Protein AF-A0A2D0L4N4-F1 (afdb_monomer_lite)

Sequence (117 aa):
MSKLYIHTAPATFNVDCKKANTSVLDSIDGIYEMKVAFHNTVGINEKAQNALSRLHDAIDDVVFTQEWNPGNLLIFNNLRCVHGRGEVKGERWLQRCYGSSIIPAATVIELSKAIAY

pLDDT: mean 86.64, std 12.45, range [41.22, 97.94]

Secondary structure (DSSP, 8-state):
----EEEE--TT---S--EEEE-SEEEETTEEEE---TTTEEESSHHHHHHHHHHHHHHHTT-------TT------TTT---------S------------PPTT----TTS----

Radius of gyration: 17.27 Å; chains: 1; bounding box: 38×33×49 Å

InterPro domains:
  IPR003819 TauD/TfdA-like domain [PF02668] (38-98)
  IPR042098 Glutarate 2-hydroxylase superfamily [G3DSA:3.60.130.10] (1-106)

Foldseek 3Di:
DDQQKKFADDPPDPDPDRIDRHDQWDADPNDIFGDDDLVGMAGNDPVRRVVSVVVVVVCVVVDDDDDDDPPDDDDDDNRHDDDDDDDDDDDDDDDDDDDPDDDDPPDDDPPPDPPDD

Structure (mmCIF, N/CA/C/O backbone):
data_AF-A0A2D0L4N4-F1
#
_entry.id   AF-A0A2D0L4N4-F1
#
loop_
_atom_site.group_PDB
_atom_site.id
_atom_site.type_symbol
_atom_site.label_atom_id
_atom_site.label_alt_id
_atom_site.label_comp_id
_atom_site.label_asym_id
_atom_site.label_entity_id
_atom_site.label_seq_id
_atom_site.pdbx_PDB_ins_code
_atom_site.Cartn_x
_atom_site.Cartn_y
_atom_site.Cartn_z
_atom_site.occupancy
_atom_site.B_iso_or_equiv
_atom_site.auth_seq_id
_atom_site.auth_comp_id
_atom_site.auth_asym_id
_atom_site.auth_atom_id
_atom_site.pdbx_PDB_model_num
ATOM 1 N N . MET A 1 1 ? -15.508 -2.716 12.548 1.00 60.47 1 MET A N 1
ATOM 2 C CA . MET A 1 1 ? -14.091 -2.877 12.948 1.00 60.47 1 MET A CA 1
ATOM 3 C C . MET A 1 1 ? -13.618 -1.639 13.698 1.00 60.47 1 MET A C 1
ATOM 5 O O . MET A 1 1 ? -14.130 -0.557 13.433 1.00 60.47 1 MET A O 1
ATOM 9 N N . SER A 1 2 ? -12.699 -1.784 14.656 1.00 69.69 2 SER A N 1
ATOM 10 C CA . SER A 1 2 ? -12.193 -0.669 15.469 1.00 69.69 2 SER A CA 1
ATOM 11 C C . SER A 1 2 ? -11.226 0.212 14.673 1.00 69.69 2 SER A C 1
ATOM 13 O O . SER A 1 2 ? -10.231 -0.287 14.146 1.00 69.69 2 SER A O 1
ATOM 15 N N . LYS A 1 3 ? -11.483 1.523 14.622 1.00 85.44 3 LYS A N 1
ATOM 16 C CA . LYS A 1 3 ? -10.608 2.509 13.970 1.00 85.44 3 LYS A CA 1
ATOM 17 C C . LYS A 1 3 ? -9.425 2.864 14.882 1.00 85.44 3 LYS A C 1
ATOM 19 O O . LYS A 1 3 ? -9.447 3.887 15.557 1.00 85.44 3 LYS A O 1
ATOM 24 N N . LEU A 1 4 ? -8.441 1.967 14.958 1.00 94.56 4 LEU A N 1
ATOM 25 C CA . LEU A 1 4 ? -7.276 2.077 15.853 1.00 94.56 4 LEU A CA 1
ATOM 26 C C . LEU A 1 4 ? -6.079 2.808 15.230 1.00 94.56 4 LEU A C 1
ATOM 28 O O . LEU A 1 4 ? -4.995 2.821 15.813 1.00 94.56 4 LEU A O 1
ATOM 32 N N . TYR A 1 5 ? -6.260 3.404 14.054 1.00 96.69 5 TYR A N 1
ATOM 33 C CA . TYR A 1 5 ? -5.188 4.038 13.301 1.00 96.69 5 TYR A CA 1
ATOM 34 C C . TYR A 1 5 ? -5.609 5.421 12.827 1.00 96.69 5 TYR A C 1
ATOM 36 O O . TYR A 1 5 ? -6.783 5.656 12.543 1.00 96.69 5 TYR A O 1
ATOM 44 N N . ILE A 1 6 ? -4.639 6.320 12.706 1.00 96.12 6 ILE A N 1
ATOM 45 C CA . ILE A 1 6 ? -4.813 7.642 12.112 1.00 96.12 6 ILE A CA 1
ATOM 46 C C . ILE A 1 6 ? -3.991 7.680 10.833 1.00 96.12 6 ILE A C 1
ATOM 48 O O . ILE A 1 6 ? -2.770 7.541 10.878 1.00 96.12 6 ILE A O 1
ATOM 52 N N . HIS A 1 7 ? -4.659 7.894 9.704 1.00 94.69 7 HIS A N 1
ATOM 53 C CA . HIS A 1 7 ? -4.012 8.201 8.436 1.00 94.69 7 HIS A CA 1
ATOM 54 C C . HIS A 1 7 ? -3.925 9.716 8.257 1.00 94.69 7 HIS A C 1
ATOM 56 O O . HIS A 1 7 ? -4.91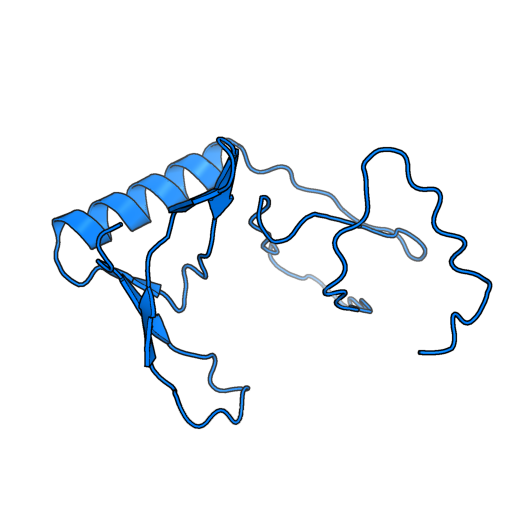1 10.422 8.467 1.00 94.69 7 HIS A O 1
ATOM 62 N N . THR A 1 8 ? -2.760 10.207 7.849 1.00 94.19 8 THR A N 1
ATOM 63 C CA . THR A 1 8 ? -2.514 11.613 7.530 1.00 94.19 8 THR A CA 1
ATOM 64 C C . THR A 1 8 ? -2.291 11.760 6.031 1.00 94.19 8 THR A C 1
ATOM 66 O O . THR A 1 8 ? -1.373 11.149 5.490 1.00 94.19 8 THR A O 1
ATOM 69 N N . ALA A 1 9 ? -3.092 12.585 5.359 1.00 90.81 9 ALA A N 1
ATOM 70 C CA . ALA A 1 9 ? -2.943 12.827 3.928 1.00 90.81 9 ALA A CA 1
ATOM 71 C C . ALA A 1 9 ? -1.527 13.355 3.602 1.00 90.81 9 ALA A C 1
ATOM 73 O O . ALA A 1 9 ? -0.982 14.151 4.377 1.00 90.81 9 ALA A O 1
ATOM 74 N N . PRO A 1 10 ? -0.905 12.937 2.483 1.00 87.69 10 PRO A N 1
ATOM 75 C CA . PRO A 1 10 ? 0.400 13.455 2.089 1.00 87.69 10 PRO A CA 1
ATOM 76 C C . PRO A 1 10 ? 0.366 14.973 1.878 1.00 87.69 10 PRO A C 1
ATOM 78 O O . PRO A 1 10 ? -0.618 15.513 1.383 1.00 87.69 10 PRO A O 1
ATOM 81 N N . ALA A 1 11 ? 1.468 15.662 2.187 1.00 84.19 11 ALA A N 1
ATOM 82 C CA . ALA A 1 11 ? 1.552 17.123 2.077 1.00 84.19 11 ALA A CA 1
ATOM 83 C C . ALA A 1 11 ? 1.334 17.655 0.647 1.00 84.19 11 ALA A C 1
ATOM 85 O O . ALA A 1 11 ? 0.971 18.812 0.465 1.00 84.19 11 ALA A O 1
ATOM 86 N N . THR A 1 12 ? 1.544 16.810 -0.363 1.00 86.19 12 THR A N 1
ATOM 87 C CA . THR A 1 12 ? 1.318 17.127 -1.778 1.00 86.19 12 THR A CA 1
ATOM 88 C C . THR A 1 12 ? -0.162 17.159 -2.168 1.00 86.19 12 THR A C 1
ATOM 90 O O . THR A 1 12 ? -0.483 17.590 -3.272 1.00 86.19 12 THR A O 1
ATOM 93 N N . PHE A 1 13 ? -1.065 16.708 -1.294 1.00 80.69 13 PHE A N 1
ATOM 94 C CA . PHE A 1 13 ? -2.501 16.683 -1.546 1.00 80.69 13 PHE A CA 1
ATOM 95 C C . PHE A 1 13 ? -3.158 17.909 -0.910 1.00 80.69 13 PHE A C 1
ATOM 97 O O . PHE A 1 13 ? -3.059 18.130 0.298 1.00 80.69 13 PHE A O 1
ATOM 104 N N . ASN A 1 14 ? -3.880 18.685 -1.719 1.00 84.75 14 ASN A N 1
ATOM 105 C CA . ASN A 1 14 ? -4.724 19.767 -1.224 1.00 84.75 14 ASN A CA 1
ATOM 106 C C . ASN A 1 14 ? -6.107 19.211 -0.853 1.00 84.75 14 ASN A C 1
ATOM 108 O O . ASN A 1 14 ? -7.029 19.246 -1.664 1.00 84.75 14 ASN A O 1
ATOM 112 N N . VAL A 1 15 ? -6.216 18.624 0.341 1.00 85.00 15 VAL A N 1
ATOM 113 C CA . VAL A 1 15 ? -7.462 18.042 0.867 1.00 85.00 15 VAL A CA 1
ATOM 114 C C . VAL A 1 15 ? -7.865 18.698 2.185 1.00 85.00 15 VAL A C 1
ATOM 116 O O . VAL A 1 15 ? -7.016 18.967 3.038 1.00 85.00 15 VAL A O 1
ATOM 119 N N . ASP A 1 16 ? -9.170 18.905 2.370 1.00 77.50 16 ASP A N 1
ATOM 120 C CA . ASP A 1 16 ? -9.730 19.564 3.560 1.00 77.50 16 ASP A CA 1
ATOM 121 C C . ASP A 1 16 ? -9.485 18.750 4.839 1.00 77.50 16 ASP A C 1
ATOM 123 O O . ASP A 1 16 ? -9.131 19.281 5.894 1.00 77.50 16 ASP A O 1
ATOM 127 N N . CYS A 1 17 ? -9.626 17.426 4.746 1.00 79.44 17 CYS A N 1
ATOM 128 C CA . CYS A 1 17 ? -9.424 16.516 5.864 1.00 79.44 17 CYS A CA 1
ATOM 129 C C . CYS A 1 17 ? -8.009 15.927 5.834 1.00 79.44 17 CYS A C 1
ATOM 131 O O . CYS A 1 17 ? -7.738 14.932 5.164 1.00 79.44 17 CYS A O 1
ATOM 133 N N . LYS A 1 18 ? -7.093 16.534 6.594 1.00 86.56 18 LYS A N 1
ATOM 134 C CA . LYS A 1 18 ? -5.694 16.079 6.651 1.00 86.56 18 LYS A CA 1
ATOM 135 C C . LYS A 1 18 ? -5.482 14.813 7.476 1.00 86.56 18 LYS A C 1
ATOM 137 O O . LYS A 1 18 ? -4.456 14.170 7.294 1.00 86.56 18 LYS A O 1
ATOM 142 N N . LYS A 1 19 ? -6.391 14.469 8.395 1.00 91.25 19 LYS A N 1
ATOM 143 C CA . LYS A 1 19 ? -6.274 13.300 9.281 1.00 91.25 19 LYS A CA 1
ATOM 144 C C . LYS A 1 19 ? -7.599 12.565 9.402 1.00 91.25 19 LYS A C 1
ATOM 146 O O . LYS A 1 19 ? -8.613 13.192 9.689 1.00 91.25 19 LYS A O 1
ATOM 151 N N . ALA A 1 20 ? -7.571 11.244 9.272 1.00 91.56 20 ALA A N 1
ATOM 152 C CA . ALA A 1 20 ? -8.753 10.401 9.383 1.00 91.56 20 ALA A CA 1
ATOM 153 C C . ALA A 1 20 ? -8.485 9.161 10.244 1.00 91.56 20 ALA A C 1
ATOM 155 O O . ALA A 1 20 ? -7.467 8.487 10.085 1.00 91.56 20 ALA A O 1
ATOM 156 N N . ASN A 1 21 ? -9.434 8.838 11.127 1.00 93.62 21 ASN A N 1
ATOM 157 C CA . ASN A 1 21 ? -9.445 7.567 11.847 1.00 93.62 21 ASN A CA 1
ATOM 158 C C . ASN A 1 21 ? -9.814 6.433 10.882 1.00 93.62 21 ASN A C 1
ATOM 160 O O . ASN A 1 21 ? -10.860 6.493 10.227 1.00 93.62 21 ASN A O 1
ATOM 164 N N . THR A 1 22 ? -8.996 5.386 10.840 1.00 92.44 22 THR A N 1
ATOM 165 C CA . THR A 1 22 ? -9.113 4.278 9.887 1.00 92.44 22 THR A CA 1
ATOM 166 C C . THR A 1 22 ? -8.866 2.914 10.536 1.00 92.44 22 THR A C 1
ATOM 168 O O . THR A 1 22 ? -8.304 2.802 11.630 1.00 92.44 22 THR A O 1
ATOM 171 N N . SER A 1 23 ? -9.321 1.868 9.854 1.00 93.00 23 SER A N 1
ATOM 172 C CA . SER A 1 23 ? -8.812 0.498 9.960 1.00 93.00 23 SER A CA 1
ATOM 173 C C . SER A 1 23 ? -7.660 0.302 8.964 1.00 93.00 23 SER A C 1
ATOM 175 O O . SER A 1 23 ? -7.547 1.042 7.988 1.00 93.00 23 SER A O 1
ATOM 177 N N . VAL A 1 24 ? -6.794 -0.677 9.233 1.00 94.06 24 VAL A N 1
ATOM 178 C CA . VAL A 1 24 ? -5.725 -1.107 8.308 1.00 94.06 24 VAL A CA 1
ATOM 179 C C . VAL A 1 24 ? -6.168 -2.300 7.465 1.00 94.06 24 VAL A C 1
ATOM 181 O O . VAL A 1 24 ? -5.825 -2.376 6.290 1.00 94.06 24 VAL A O 1
ATOM 184 N N . LEU A 1 25 ? -6.944 -3.209 8.056 1.00 93.12 25 LEU A N 1
ATOM 185 C CA . LEU A 1 25 ? -7.476 -4.400 7.409 1.00 93.12 25 LEU A CA 1
ATOM 186 C C . LEU A 1 25 ? -8.996 -4.382 7.551 1.00 93.12 25 LEU A C 1
ATOM 188 O O . LEU A 1 25 ? -9.489 -4.236 8.669 1.00 93.12 25 LEU A O 1
ATOM 192 N N . ASP A 1 26 ? -9.706 -4.539 6.440 1.00 90.69 26 ASP A N 1
ATOM 193 C CA . ASP A 1 26 ? -11.158 -4.695 6.382 1.00 90.69 26 ASP A CA 1
ATOM 194 C C . ASP A 1 26 ? -11.509 -6.069 5.802 1.00 90.69 26 ASP A C 1
ATOM 196 O O . ASP A 1 26 ? -10.714 -6.663 5.081 1.00 90.69 26 ASP A O 1
ATOM 200 N N . SER A 1 27 ? -12.698 -6.587 6.113 1.00 90.38 27 SER A N 1
ATOM 201 C CA . SER A 1 27 ? -13.242 -7.804 5.504 1.00 90.38 27 SER A CA 1
ATOM 202 C C . SER A 1 27 ? -14.538 -7.440 4.798 1.00 90.38 27 SER A C 1
ATOM 204 O O . SER A 1 27 ? -15.476 -6.970 5.445 1.00 90.38 27 SER A O 1
ATOM 206 N N . ILE A 1 28 ? -14.556 -7.613 3.481 1.00 86.12 28 ILE A N 1
ATOM 207 C CA . ILE A 1 28 ? -15.677 -7.291 2.601 1.00 86.12 28 ILE A CA 1
ATOM 208 C C . ILE A 1 28 ? -16.010 -8.560 1.823 1.00 86.12 28 ILE A C 1
ATOM 210 O O . ILE A 1 28 ? -15.138 -9.139 1.178 1.00 86.12 28 ILE A O 1
ATOM 214 N N . ASP A 1 29 ? -17.248 -9.036 1.956 1.00 87.19 29 ASP A N 1
ATOM 215 C CA . ASP A 1 29 ? -17.743 -10.262 1.312 1.00 87.19 29 ASP A CA 1
ATOM 216 C C . ASP A 1 29 ? -16.841 -11.493 1.535 1.00 87.19 29 ASP A C 1
ATOM 218 O O . ASP A 1 29 ? -16.614 -12.311 0.646 1.00 87.19 29 ASP A O 1
ATOM 222 N N . GLY A 1 30 ? -16.289 -11.614 2.747 1.00 88.31 30 GLY A N 1
ATOM 223 C CA . GLY A 1 30 ? -15.397 -12.713 3.132 1.00 88.31 30 GLY A CA 1
ATOM 224 C C . GLY A 1 30 ? -13.957 -12.576 2.632 1.00 88.31 30 GLY A C 1
ATOM 225 O O . GLY A 1 30 ? -13.141 -13.459 2.888 1.00 88.31 30 GLY A O 1
ATOM 226 N N . ILE A 1 31 ? -13.615 -11.471 1.964 1.00 87.44 31 ILE A N 1
ATOM 227 C CA . ILE 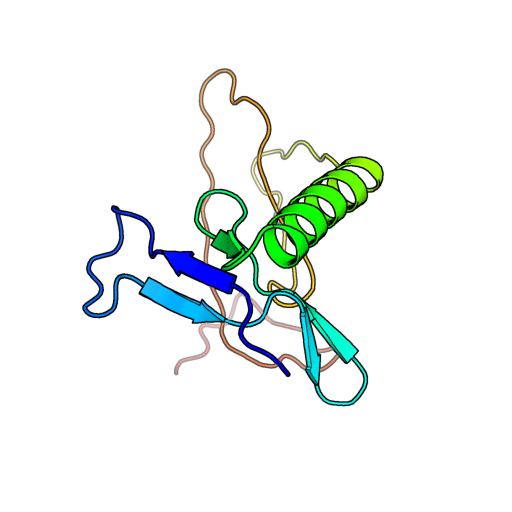A 1 31 ? -12.269 -11.200 1.460 1.00 87.44 31 ILE A CA 1
ATOM 228 C C . ILE A 1 31 ? -11.632 -10.065 2.254 1.00 87.44 31 ILE A C 1
ATOM 230 O O . ILE A 1 31 ? -12.271 -9.055 2.545 1.00 87.44 31 ILE A O 1
ATOM 234 N N . TYR A 1 32 ? -10.360 -10.230 2.615 1.00 90.81 32 TYR A N 1
ATOM 235 C CA . TYR A 1 32 ? -9.609 -9.185 3.297 1.00 90.81 32 TYR A CA 1
ATOM 236 C C . TYR A 1 32 ? -9.049 -8.152 2.318 1.00 90.81 32 TYR A C 1
ATOM 238 O O . TYR A 1 32 ? -8.452 -8.499 1.297 1.00 90.81 32 TYR A O 1
ATOM 246 N N . GLU A 1 33 ? -9.212 -6.883 2.675 1.00 92.25 33 GLU A N 1
ATOM 247 C CA . GLU A 1 33 ? -8.652 -5.729 1.981 1.00 92.25 33 GLU A CA 1
ATOM 248 C C . GLU A 1 33 ? -7.757 -4.928 2.919 1.00 92.25 33 GLU A C 1
ATOM 250 O O . GLU A 1 33 ? -8.041 -4.810 4.113 1.00 92.25 33 GLU A O 1
ATOM 255 N N . MET A 1 34 ? -6.692 -4.346 2.375 1.00 92.50 34 MET A N 1
ATOM 256 C CA . MET A 1 34 ? -5.719 -3.576 3.139 1.00 92.50 34 MET A CA 1
ATOM 257 C C . MET A 1 34 ? -5.702 -2.113 2.701 1.00 92.50 34 MET A C 1
ATOM 259 O O . MET A 1 34 ? -5.610 -1.797 1.516 1.00 92.50 34 MET A O 1
ATOM 263 N N .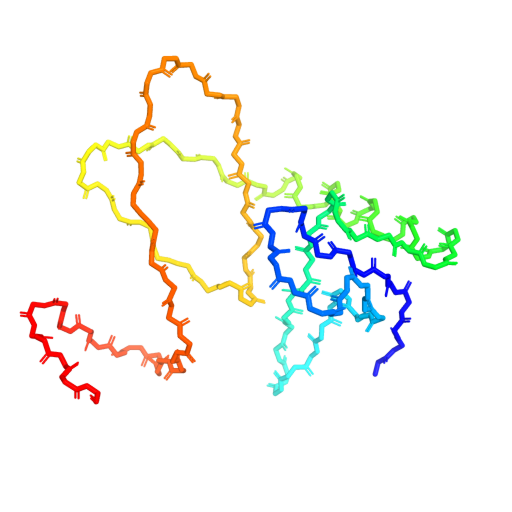 LYS A 1 35 ? -5.760 -1.209 3.681 1.00 91.62 35 LYS A N 1
ATOM 264 C CA . LYS A 1 35 ? -5.737 0.247 3.498 1.00 91.62 35 LYS A CA 1
ATOM 265 C C . LYS A 1 35 ? -4.669 0.833 4.407 1.00 91.62 35 LYS A C 1
ATOM 267 O O . LYS A 1 35 ? -4.935 1.212 5.545 1.00 91.62 35 LYS A O 1
ATOM 272 N N . VAL A 1 36 ? -3.437 0.882 3.912 1.00 93.81 36 VAL A N 1
ATOM 273 C CA . VAL A 1 36 ? -2.305 1.380 4.692 1.00 93.81 36 VAL A CA 1
ATOM 274 C C . VAL A 1 36 ? -1.317 2.136 3.820 1.00 93.81 36 VAL A C 1
ATOM 276 O O . VAL A 1 36 ? -0.999 1.735 2.705 1.00 93.81 36 VAL A O 1
ATOM 279 N N . ALA A 1 37 ? -0.814 3.238 4.365 1.00 93.88 37 ALA A N 1
ATOM 280 C CA . ALA A 1 37 ? 0.378 3.914 3.880 1.00 93.88 37 ALA A CA 1
ATOM 281 C C . ALA A 1 37 ? 1.306 4.082 5.083 1.00 93.88 37 ALA A C 1
ATOM 283 O O . ALA A 1 37 ? 1.043 4.936 5.932 1.00 93.88 37 ALA A O 1
ATOM 284 N N . PHE A 1 38 ? 2.335 3.241 5.195 1.00 93.31 38 PHE A N 1
ATOM 285 C CA . PHE A 1 38 ? 3.138 3.097 6.417 1.00 93.31 38 PHE A CA 1
ATOM 286 C C . PHE A 1 38 ? 3.786 4.404 6.894 1.00 93.31 38 PHE A C 1
ATOM 288 O O . PHE A 1 38 ? 3.810 4.668 8.089 1.00 93.31 38 PHE A O 1
ATOM 295 N N . HIS A 1 39 ? 4.208 5.282 5.980 1.00 92.12 39 HIS A N 1
ATOM 296 C CA . HIS A 1 39 ? 4.780 6.592 6.333 1.00 92.12 39 HIS A CA 1
ATOM 297 C C . HIS A 1 39 ? 3.754 7.622 6.827 1.00 92.12 39 HIS A C 1
ATOM 299 O O . HIS A 1 39 ? 4.112 8.638 7.416 1.00 92.12 39 HIS A O 1
ATOM 305 N N . ASN A 1 40 ? 2.473 7.373 6.571 1.00 94.06 40 ASN A N 1
ATOM 306 C CA . ASN A 1 40 ? 1.380 8.313 6.795 1.00 94.06 40 ASN A CA 1
ATOM 307 C C . ASN A 1 40 ? 0.350 7.779 7.794 1.00 94.06 40 ASN A C 1
ATOM 309 O O . ASN A 1 40 ? -0.634 8.459 8.074 1.00 94.06 40 ASN A O 1
ATOM 313 N N . THR A 1 41 ? 0.543 6.567 8.311 1.00 96.00 41 THR A N 1
ATOM 314 C CA . THR A 1 41 ? -0.410 5.878 9.180 1.00 96.00 41 THR A CA 1
ATOM 315 C C . THR A 1 41 ? 0.260 5.572 10.506 1.00 96.00 41 THR A C 1
ATOM 317 O O . THR A 1 41 ? 1.350 5.013 10.529 1.00 96.00 41 THR A O 1
ATOM 320 N N . VAL A 1 42 ? -0.394 5.922 11.609 1.00 97.06 42 VAL A N 1
ATOM 321 C CA . VAL A 1 42 ? 0.104 5.663 12.966 1.00 97.06 42 VAL A CA 1
ATOM 322 C C . VAL A 1 42 ? -0.969 4.978 13.802 1.00 97.06 42 VAL A C 1
ATOM 324 O O . VAL A 1 42 ? -2.161 5.242 13.629 1.00 97.06 42 VAL A O 1
ATOM 327 N N . GLY A 1 43 ? -0.563 4.086 14.703 1.00 97.00 43 GLY A N 1
ATOM 328 C CA . GLY A 1 43 ? -1.459 3.498 15.695 1.00 97.00 43 GLY A CA 1
ATOM 329 C C . GLY A 1 43 ? -1.825 4.516 16.774 1.00 97.00 43 GLY A C 1
ATOM 330 O O . GLY A 1 43 ? -0.980 5.288 17.217 1.00 97.00 43 GLY A O 1
ATOM 331 N N . ILE A 1 44 ? -3.078 4.513 17.235 1.00 97.19 44 ILE A N 1
ATOM 332 C CA . ILE A 1 44 ? -3.524 5.427 18.306 1.00 97.19 44 ILE A CA 1
ATOM 333 C C . ILE A 1 44 ? -2.978 5.053 19.693 1.00 97.19 44 ILE A C 1
ATOM 335 O O . ILE A 1 44 ? -3.105 5.823 20.639 1.00 97.19 44 ILE A O 1
ATOM 339 N N . ASN A 1 45 ? -2.430 3.845 19.833 1.00 96.19 45 ASN A N 1
ATOM 340 C CA . ASN A 1 45 ? -1.824 3.327 21.053 1.00 96.19 45 ASN A CA 1
ATOM 341 C C . ASN A 1 45 ? -0.678 2.361 20.718 1.00 96.19 45 ASN A C 1
ATOM 343 O O . ASN A 1 45 ? -0.517 1.944 19.569 1.00 96.19 45 ASN A O 1
ATOM 347 N N . GLU A 1 46 ? 0.091 1.979 21.737 1.00 97.38 46 GLU A N 1
ATOM 348 C CA . GLU A 1 46 ? 1.261 1.105 21.601 1.00 97.38 46 GLU A CA 1
ATOM 349 C C . GLU A 1 46 ? 0.924 -0.239 20.944 1.00 97.38 46 GLU A C 1
ATOM 351 O O . GLU A 1 46 ? 1.620 -0.675 20.030 1.00 97.38 46 GLU A O 1
ATOM 356 N N . LYS A 1 47 ? -0.192 -0.869 21.335 1.00 97.06 47 LYS A N 1
ATOM 357 C CA . LYS A 1 47 ? -0.636 -2.141 20.748 1.00 97.06 47 LYS A CA 1
ATOM 358 C C . LYS A 1 47 ? -0.902 -2.009 19.245 1.00 97.06 47 LYS A C 1
ATOM 360 O O . LYS A 1 47 ? -0.485 -2.869 18.473 1.00 97.06 47 LYS A O 1
ATOM 365 N N . ALA A 1 48 ? -1.591 -0.948 18.827 1.00 96.69 48 ALA A N 1
ATOM 366 C CA . ALA A 1 48 ? -1.882 -0.680 17.422 1.00 96.69 48 ALA A CA 1
ATOM 367 C C . ALA A 1 48 ? -0.603 -0.359 16.637 1.00 96.69 48 ALA A C 1
ATOM 369 O O . ALA A 1 48 ? -0.428 -0.867 15.531 1.00 96.69 48 ALA A O 1
ATOM 370 N N . GLN A 1 49 ? 0.310 0.423 17.218 1.00 97.62 49 GLN A N 1
ATOM 371 C CA . GLN A 1 49 ? 1.588 0.756 16.591 1.00 97.62 49 GLN A CA 1
ATOM 372 C C . GLN A 1 49 ? 2.485 -0.481 16.430 1.00 97.62 49 GLN A C 1
ATOM 374 O O . GLN A 1 49 ? 3.074 -0.675 15.370 1.00 97.62 49 GLN A O 1
ATOM 379 N N . ASN A 1 50 ? 2.534 -1.355 17.438 1.00 97.94 50 ASN A N 1
ATOM 380 C CA . ASN A 1 50 ? 3.254 -2.625 17.368 1.00 97.94 50 ASN A CA 1
ATOM 381 C C . ASN A 1 50 ? 2.659 -3.538 16.283 1.00 97.94 50 ASN A C 1
ATOM 383 O O . ASN A 1 50 ? 3.393 -4.071 15.457 1.00 97.94 50 ASN A O 1
ATOM 387 N N . ALA A 1 51 ? 1.327 -3.650 16.213 1.00 96.88 51 ALA A N 1
ATOM 388 C CA . ALA A 1 51 ? 0.665 -4.408 15.153 1.00 96.88 51 ALA A CA 1
ATOM 389 C C . ALA A 1 51 ? 0.979 -3.856 13.750 1.00 96.88 51 ALA A C 1
ATOM 391 O O . ALA A 1 51 ? 1.186 -4.637 12.827 1.00 96.88 51 ALA A O 1
ATOM 392 N N . LEU A 1 52 ? 1.051 -2.528 13.595 1.00 96.56 52 LEU A N 1
ATOM 393 C CA . LEU A 1 52 ? 1.433 -1.892 12.333 1.00 96.56 52 LEU A CA 1
ATOM 394 C C . LEU A 1 52 ? 2.887 -2.203 11.950 1.00 96.56 52 LEU A C 1
ATOM 396 O O . LEU A 1 52 ? 3.141 -2.529 10.797 1.00 96.56 52 LEU A O 1
ATOM 400 N N . SER A 1 53 ? 3.816 -2.152 12.910 1.00 97.25 53 SER A N 1
ATOM 401 C CA . SER A 1 53 ? 5.224 -2.517 12.690 1.00 97.25 53 SER A CA 1
ATOM 402 C C . SER A 1 53 ? 5.364 -3.979 12.277 1.00 97.25 53 SER A C 1
ATOM 404 O O . SER A 1 53 ? 5.965 -4.277 11.259 1.00 97.25 53 SER A O 1
ATOM 406 N N . ARG A 1 54 ? 4.720 -4.899 13.002 1.00 97.69 54 ARG A N 1
ATOM 407 C CA . ARG A 1 54 ? 4.772 -6.331 12.674 1.00 97.69 54 ARG A CA 1
ATOM 408 C C . ARG A 1 54 ? 4.151 -6.652 11.319 1.00 97.69 54 ARG A C 1
ATOM 410 O O . ARG A 1 54 ? 4.575 -7.597 10.666 1.00 97.69 54 ARG A O 1
ATOM 417 N N . LEU A 1 55 ? 3.126 -5.900 10.913 1.00 95.88 55 LEU A N 1
ATOM 418 C CA . LEU A 1 55 ? 2.553 -6.022 9.576 1.00 95.88 55 LEU A CA 1
ATOM 419 C C . LEU A 1 55 ? 3.544 -5.561 8.504 1.00 95.88 55 LEU A C 1
ATOM 421 O O . LEU A 1 55 ? 3.640 -6.216 7.475 1.00 95.88 55 LEU A O 1
ATOM 425 N N . HIS A 1 56 ? 4.252 -4.453 8.738 1.00 96.00 56 HIS A N 1
ATOM 426 C CA . HIS A 1 56 ? 5.309 -3.988 7.842 1.00 96.00 56 HIS A CA 1
ATOM 427 C C . HIS A 1 56 ? 6.379 -5.070 7.662 1.00 96.00 56 HIS A C 1
ATOM 429 O O . HIS A 1 56 ? 6.634 -5.481 6.536 1.00 96.00 56 HIS A O 1
ATOM 435 N N . ASP A 1 57 ? 6.905 -5.602 8.769 1.00 96.56 57 ASP A N 1
ATOM 436 C CA . ASP A 1 57 ? 7.931 -6.651 8.752 1.00 96.56 57 ASP A CA 1
ATOM 437 C C . ASP A 1 57 ? 7.447 -7.902 7.994 1.00 96.56 57 ASP A C 1
ATOM 439 O O . ASP A 1 57 ? 8.135 -8.419 7.121 1.00 96.56 57 ASP A O 1
ATOM 443 N N . ALA A 1 58 ? 6.209 -8.341 8.248 1.00 95.94 58 ALA A N 1
ATOM 444 C CA . ALA A 1 58 ? 5.628 -9.493 7.559 1.00 95.94 58 ALA A CA 1
ATOM 445 C C . ALA A 1 58 ? 5.404 -9.265 6.052 1.00 95.94 58 ALA A C 1
ATOM 447 O O . ALA A 1 58 ? 5.389 -10.229 5.289 1.00 95.94 58 ALA A O 1
ATOM 448 N N . ILE A 1 59 ? 5.181 -8.019 5.615 1.00 94.62 59 ILE A N 1
ATOM 449 C CA . ILE A 1 59 ? 5.077 -7.673 4.190 1.00 94.62 59 ILE A CA 1
ATOM 450 C C . ILE A 1 59 ? 6.460 -7.682 3.540 1.00 94.62 59 ILE A C 1
ATOM 452 O O . ILE A 1 59 ? 6.592 -8.197 2.430 1.00 94.62 59 ILE A O 1
ATOM 456 N N . ASP A 1 60 ? 7.474 -7.149 4.223 1.00 93.62 60 ASP A N 1
ATOM 457 C CA . ASP A 1 60 ? 8.854 -7.143 3.733 1.00 93.62 60 ASP A CA 1
ATOM 458 C C . ASP A 1 60 ? 9.391 -8.569 3.535 1.00 93.62 60 ASP A C 1
ATOM 460 O O . ASP A 1 60 ? 10.061 -8.833 2.538 1.00 93.62 60 ASP A O 1
ATOM 464 N N . ASP A 1 61 ? 9.011 -9.516 4.398 1.00 95.62 61 ASP A N 1
ATOM 465 C CA . ASP A 1 61 ? 9.396 -10.931 4.277 1.00 95.62 61 ASP A CA 1
ATOM 466 C C . ASP A 1 61 ? 8.851 -11.621 3.011 1.00 95.62 61 ASP A C 1
ATOM 468 O O . ASP A 1 61 ? 9.398 -12.631 2.560 1.00 95.62 61 ASP A O 1
ATOM 472 N N . VAL A 1 62 ? 7.763 -11.104 2.432 1.00 94.50 62 VAL A N 1
ATOM 473 C CA . VAL A 1 62 ? 7.085 -11.699 1.265 1.00 94.50 62 VAL A CA 1
ATOM 474 C C . VAL A 1 62 ? 7.132 -10.808 0.026 1.00 94.50 62 VAL A C 1
ATOM 476 O O . VAL A 1 62 ? 6.476 -11.102 -0.979 1.00 94.50 62 VAL A O 1
ATOM 479 N N . VAL A 1 63 ? 7.880 -9.704 0.080 1.00 93.81 63 VAL A N 1
ATOM 480 C CA . VAL A 1 63 ? 7.923 -8.727 -1.006 1.00 93.81 63 VAL A CA 1
ATOM 481 C C . VAL A 1 63 ? 8.557 -9.330 -2.259 1.00 93.81 63 VAL A C 1
ATOM 483 O O . VAL A 1 63 ? 9.621 -9.947 -2.231 1.00 93.81 63 VAL A O 1
ATOM 486 N N . PHE A 1 64 ? 7.916 -9.108 -3.402 1.00 92.19 64 PHE A N 1
ATOM 487 C CA . PHE A 1 64 ? 8.488 -9.417 -4.707 1.00 92.19 64 PHE A CA 1
ATOM 488 C C . PHE A 1 64 ? 9.000 -8.132 -5.363 1.00 92.19 64 PHE A C 1
ATOM 490 O O . PHE A 1 64 ? 8.267 -7.148 -5.478 1.00 92.19 64 PHE A O 1
ATOM 497 N N . THR A 1 65 ? 10.257 -8.144 -5.811 1.00 92.44 65 THR A N 1
ATOM 498 C CA . THR A 1 65 ? 10.894 -7.000 -6.477 1.00 92.44 65 THR A CA 1
ATOM 499 C C . THR A 1 65 ? 11.056 -7.282 -7.964 1.00 92.44 65 THR A C 1
ATOM 501 O O . THR A 1 65 ? 11.558 -8.334 -8.348 1.00 92.44 65 THR A O 1
ATOM 504 N N . GLN A 1 66 ? 10.661 -6.319 -8.798 1.00 89.81 66 GLN A N 1
ATOM 505 C CA . GLN A 1 66 ? 10.728 -6.425 -10.252 1.00 89.81 66 GLN A CA 1
ATOM 506 C C . GLN A 1 66 ? 11.331 -5.159 -10.863 1.00 89.81 66 GLN A C 1
ATOM 508 O O . GLN A 1 66 ? 10.902 -4.043 -10.562 1.00 89.81 66 GLN A O 1
ATOM 513 N N . GLU A 1 67 ? 12.277 -5.347 -11.781 1.00 90.31 67 GLU A N 1
ATOM 514 C CA . GLU A 1 67 ? 12.797 -4.291 -12.651 1.00 90.31 67 GLU A CA 1
ATOM 515 C C . GLU A 1 67 ? 11.984 -4.218 -13.945 1.00 90.31 67 GLU A C 1
ATOM 517 O O . GLU A 1 67 ? 11.551 -5.249 -14.472 1.00 90.31 67 GLU A O 1
ATOM 522 N N . TRP A 1 68 ? 11.746 -3.002 -14.443 1.00 90.38 68 TRP A N 1
ATOM 523 C CA . TRP A 1 68 ? 10.902 -2.759 -15.615 1.00 90.38 68 TRP A CA 1
ATOM 524 C C . TRP A 1 68 ? 11.690 -2.126 -16.745 1.00 90.38 68 TRP A C 1
ATOM 526 O O . TRP A 1 68 ? 12.421 -1.156 -16.544 1.00 90.38 68 TRP A O 1
ATOM 536 N N . ASN A 1 69 ? 11.433 -2.628 -17.945 1.00 92.19 69 ASN A N 1
ATOM 537 C CA . ASN A 1 69 ? 11.879 -2.029 -19.188 1.00 92.19 69 ASN A CA 1
ATOM 538 C C . ASN A 1 69 ? 10.798 -1.094 -19.753 1.00 92.19 69 ASN A C 1
ATOM 540 O O . ASN A 1 69 ? 9.607 -1.274 -19.460 1.00 92.19 69 ASN A O 1
ATOM 544 N N . PRO A 1 70 ? 11.174 -0.117 -20.598 1.00 94.25 70 PRO A N 1
ATOM 545 C CA . PRO A 1 70 ? 10.209 0.663 -21.362 1.00 94.25 70 PRO A CA 1
ATOM 546 C C . PRO A 1 70 ? 9.197 -0.243 -22.080 1.00 94.25 70 PRO A C 1
ATOM 548 O O . PRO A 1 70 ? 9.569 -1.234 -22.705 1.00 94.25 70 PRO A O 1
ATOM 551 N N . GLY A 1 71 ? 7.909 0.084 -21.958 1.00 92.31 71 GLY A N 1
ATOM 552 C CA . GLY A 1 71 ? 6.807 -0.717 -22.503 1.00 92.31 71 GLY A CA 1
ATOM 553 C C . GLY A 1 71 ? 6.250 -1.791 -21.561 1.00 92.31 71 GLY A C 1
ATOM 554 O O . GLY A 1 71 ? 5.215 -2.377 -21.868 1.00 92.31 71 GLY A O 1
ATOM 555 N N . ASN A 1 72 ? 6.867 -2.047 -20.402 1.00 92.94 72 ASN A N 1
ATOM 556 C CA . ASN A 1 72 ? 6.241 -2.879 -19.373 1.00 92.94 72 ASN A CA 1
ATOM 557 C C . ASN A 1 72 ? 5.060 -2.152 -18.715 1.00 92.94 72 ASN A C 1
ATOM 559 O O . ASN A 1 72 ? 5.124 -0.956 -18.432 1.00 92.94 72 ASN A O 1
ATOM 563 N N . LEU A 1 73 ? 3.999 -2.910 -18.434 1.00 91.19 73 LEU A N 1
ATOM 564 C CA . LEU A 1 73 ? 2.795 -2.437 -17.762 1.00 91.19 73 LEU A CA 1
ATOM 565 C C . LEU A 1 73 ? 2.516 -3.323 -16.547 1.00 91.19 73 LEU A C 1
ATOM 567 O O . LEU A 1 73 ? 2.337 -4.531 -16.690 1.00 91.19 73 LEU A O 1
ATOM 571 N N . LEU A 1 74 ? 2.446 -2.715 -15.362 1.00 90.56 74 LEU A N 1
ATOM 572 C CA . LEU A 1 74 ? 1.948 -3.374 -14.158 1.00 90.56 74 LEU A CA 1
ATOM 573 C C . LEU A 1 74 ? 0.512 -2.919 -13.887 1.00 90.56 74 LEU A C 1
ATOM 575 O O . LEU A 1 74 ? 0.252 -1.727 -13.731 1.00 90.56 74 LEU A O 1
ATOM 579 N N . ILE A 1 75 ? -0.389 -3.890 -13.755 1.00 89.00 75 ILE A N 1
ATOM 580 C CA . ILE A 1 75 ? -1.749 -3.697 -13.254 1.00 89.00 75 ILE A CA 1
ATOM 581 C C . ILE A 1 75 ? -1.876 -4.515 -11.973 1.00 89.00 75 ILE A C 1
ATOM 583 O O . ILE A 1 75 ? -1.560 -5.703 -11.960 1.00 89.00 75 ILE A O 1
ATOM 587 N N . PHE A 1 76 ? -2.337 -3.888 -10.895 1.00 88.88 76 PHE A N 1
ATOM 588 C CA . PHE A 1 76 ? -2.564 -4.559 -9.619 1.00 88.88 76 PHE A CA 1
ATOM 589 C C . PHE A 1 76 ? -3.833 -4.038 -8.949 1.00 88.88 76 PHE A C 1
ATOM 591 O O . PHE A 1 76 ? -4.291 -2.925 -9.212 1.00 88.88 76 PHE A O 1
ATOM 598 N N . ASN A 1 77 ? -4.396 -4.851 -8.056 1.00 88.12 77 ASN A N 1
ATOM 599 C CA . ASN A 1 77 ? -5.536 -4.453 -7.245 1.00 88.12 77 ASN A CA 1
ATOM 600 C C . ASN A 1 77 ? -5.048 -3.727 -5.982 1.00 88.12 77 ASN A C 1
ATOM 602 O O . ASN A 1 77 ? -4.515 -4.351 -5.064 1.00 88.12 77 ASN A O 1
ATOM 606 N N . ASN A 1 78 ? -5.267 -2.413 -5.915 1.00 90.56 78 ASN A N 1
ATOM 607 C CA . ASN A 1 78 ? -4.826 -1.573 -4.798 1.00 90.56 78 ASN A CA 1
ATOM 608 C C . ASN A 1 78 ? -5.483 -1.927 -3.448 1.00 90.56 78 ASN A C 1
ATOM 610 O O . ASN A 1 78 ? -4.970 -1.535 -2.409 1.00 90.56 78 ASN A O 1
ATOM 614 N N . LEU A 1 79 ? -6.593 -2.672 -3.443 1.00 89.44 79 LEU A N 1
ATOM 615 C CA . LEU A 1 79 ? -7.240 -3.138 -2.210 1.00 89.44 79 LEU A CA 1
ATOM 616 C C . LEU A 1 79 ? -6.550 -4.372 -1.614 1.00 89.44 79 LEU A C 1
ATOM 618 O O . LEU A 1 79 ? -6.818 -4.733 -0.472 1.00 89.44 79 LEU A O 1
ATOM 622 N N . ARG A 1 80 ? -5.674 -5.040 -2.378 1.00 89.06 80 ARG A N 1
ATOM 623 C CA . ARG A 1 80 ? -5.043 -6.313 -1.984 1.00 89.06 80 ARG A CA 1
ATOM 624 C C . ARG A 1 80 ? -3.523 -6.311 -2.064 1.00 89.06 80 ARG A C 1
ATOM 626 O O . ARG A 1 80 ? -2.896 -7.251 -1.591 1.00 89.06 80 ARG A O 1
ATOM 633 N N . CYS A 1 81 ? -2.934 -5.280 -2.657 1.00 90.75 81 CYS A N 1
ATOM 634 C CA . CYS A 1 81 ? -1.495 -5.180 -2.836 1.00 90.75 81 CYS A CA 1
ATOM 635 C C . CYS A 1 81 ? -0.980 -3.877 -2.228 1.00 90.75 81 CYS A C 1
ATOM 637 O O . CYS A 1 81 ? -1.383 -2.788 -2.640 1.00 90.75 81 CYS A O 1
ATOM 639 N N . VAL A 1 82 ? -0.029 -3.999 -1.304 1.00 93.62 82 VAL A N 1
ATOM 640 C CA . VAL A 1 82 ? 0.863 -2.895 -0.947 1.00 93.62 82 VAL A CA 1
ATOM 641 C C . VAL A 1 82 ? 1.984 -2.855 -1.978 1.00 93.62 82 VAL A C 1
ATOM 643 O O . VAL A 1 82 ? 2.433 -3.889 -2.467 1.00 93.62 82 VAL A O 1
ATOM 646 N N . HIS A 1 83 ? 2.415 -1.654 -2.339 1.00 94.19 83 HIS A N 1
ATOM 647 C CA . HIS A 1 83 ? 3.527 -1.460 -3.253 1.00 94.19 83 HIS A CA 1
ATOM 648 C C . HIS A 1 83 ? 4.445 -0.367 -2.723 1.00 94.19 83 HIS A C 1
ATOM 650 O O . HIS A 1 83 ? 4.010 0.596 -2.092 1.00 94.19 83 HIS A O 1
ATOM 656 N N . GLY A 1 84 ? 5.727 -0.528 -3.017 1.00 92.88 84 GLY A N 1
ATOM 657 C CA . GLY A 1 84 ? 6.773 0.418 -2.678 1.00 92.88 84 GLY A CA 1
ATOM 658 C C . GLY A 1 84 ? 7.760 0.544 -3.826 1.00 92.88 84 GLY A C 1
ATOM 659 O O . GLY A 1 84 ? 7.512 0.110 -4.954 1.00 92.88 84 GLY A O 1
ATOM 660 N N . ARG A 1 85 ? 8.895 1.166 -3.541 1.00 92.44 85 ARG A N 1
ATOM 661 C CA . ARG A 1 85 ? 9.986 1.297 -4.498 1.00 92.44 85 ARG A CA 1
ATOM 662 C C . ARG A 1 85 ? 11.303 1.276 -3.742 1.00 92.44 85 ARG A C 1
ATOM 664 O O . ARG A 1 85 ? 11.427 1.977 -2.743 1.00 92.44 85 ARG A O 1
ATOM 671 N N . GLY A 1 86 ? 12.274 0.531 -4.263 1.00 89.00 86 GLY A N 1
ATOM 672 C CA . GLY A 1 86 ? 13.662 0.636 -3.823 1.00 89.00 86 GLY A CA 1
ATOM 673 C C . GLY A 1 86 ? 14.307 1.974 -4.207 1.00 89.00 86 GLY A C 1
ATOM 674 O O . GLY A 1 86 ? 13.670 2.879 -4.760 1.00 89.00 86 GLY A O 1
ATOM 675 N N . GLU A 1 87 ? 15.600 2.087 -3.929 1.00 89.75 87 GLU A N 1
ATOM 676 C CA . GLU A 1 87 ? 16.411 3.230 -4.343 1.00 89.75 87 GLU A CA 1
ATOM 677 C C . GLU A 1 87 ? 16.380 3.407 -5.875 1.00 89.75 87 GLU A C 1
ATOM 679 O O . GLU A 1 87 ? 16.427 2.435 -6.631 1.00 89.75 87 GLU A O 1
ATOM 684 N N . VAL A 1 88 ? 16.284 4.654 -6.349 1.00 88.25 88 VAL A N 1
ATOM 685 C CA . VAL A 1 88 ? 16.341 4.972 -7.784 1.00 88.25 88 VAL A CA 1
ATOM 686 C C . VAL A 1 88 ? 17.743 5.452 -8.123 1.00 88.2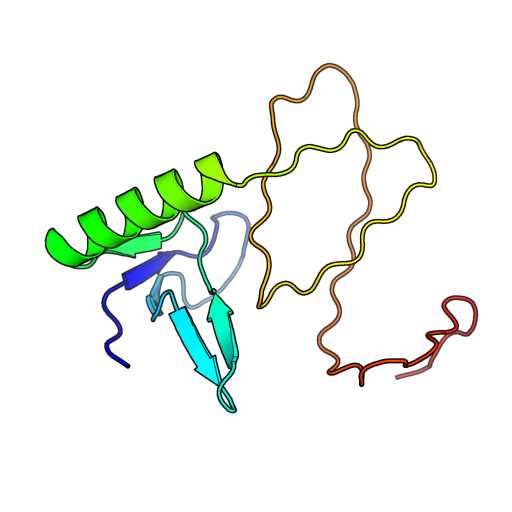5 88 VAL A C 1
ATOM 688 O O . VAL A 1 88 ? 18.197 6.456 -7.582 1.00 88.25 88 VAL A O 1
ATOM 691 N N . LYS A 1 89 ? 18.402 4.753 -9.050 1.00 87.25 89 LYS A N 1
ATOM 692 C CA . LYS A 1 89 ? 19.697 5.143 -9.616 1.00 87.25 89 LYS A CA 1
ATOM 693 C C . LYS A 1 89 ? 19.486 5.616 -11.053 1.00 87.25 89 LYS A C 1
ATOM 695 O O . LYS A 1 89 ? 18.892 4.893 -11.848 1.00 87.25 89 LYS A O 1
ATOM 700 N N . GLY A 1 90 ? 19.965 6.817 -11.376 1.00 89.62 90 GLY A N 1
ATOM 701 C CA . GLY A 1 90 ? 19.786 7.426 -12.698 1.00 89.62 90 GLY A CA 1
ATOM 702 C C . GLY A 1 90 ? 18.371 7.960 -12.947 1.00 89.62 90 GLY A C 1
ATOM 703 O O . GLY A 1 90 ? 17.652 8.324 -12.015 1.00 89.62 90 GLY A O 1
ATOM 704 N N . GLU A 1 91 ? 17.983 8.028 -14.220 1.00 88.88 91 GLU A N 1
ATOM 705 C CA . GLU A 1 91 ? 16.686 8.555 -14.646 1.00 88.88 91 GLU A CA 1
ATOM 706 C C . GLU A 1 91 ? 15.645 7.441 -14.785 1.00 88.88 91 GLU A C 1
ATOM 708 O O . GLU A 1 91 ? 15.894 6.386 -15.366 1.00 88.88 91 GLU A O 1
ATOM 713 N N . ARG A 1 92 ? 14.441 7.689 -14.262 1.00 91.81 92 ARG A N 1
ATOM 714 C CA . ARG A 1 92 ? 13.308 6.764 -14.343 1.00 91.81 92 ARG A CA 1
ATOM 715 C C . ARG A 1 92 ? 12.037 7.534 -14.652 1.00 91.81 92 ARG A C 1
ATOM 717 O O . ARG A 1 92 ? 11.604 8.354 -13.844 1.00 91.81 92 ARG A O 1
ATOM 724 N N . TRP A 1 93 ? 11.390 7.195 -15.763 1.00 93.88 93 TRP A N 1
ATOM 725 C CA . TRP A 1 93 ? 10.101 7.764 -16.139 1.00 93.88 93 TRP A CA 1
ATOM 726 C C . TRP A 1 93 ? 9.014 6.690 -16.127 1.00 93.88 93 TRP A C 1
ATOM 728 O O . TRP A 1 93 ? 9.089 5.704 -16.853 1.00 93.88 93 TRP A O 1
ATOM 738 N N . LEU A 1 94 ? 8.007 6.878 -15.273 1.00 93.81 94 LEU A N 1
ATOM 739 C CA . LEU A 1 94 ? 6.800 6.057 -15.231 1.00 93.81 94 LEU A CA 1
ATOM 740 C C . LEU A 1 94 ? 5.569 6.935 -15.443 1.00 93.81 94 LEU A C 1
ATOM 742 O O . LEU A 1 94 ? 5.525 8.073 -14.974 1.00 93.81 94 LEU A O 1
ATOM 746 N N . GLN A 1 95 ? 4.545 6.366 -16.069 1.00 94.44 95 GLN A N 1
ATOM 747 C CA . GLN A 1 95 ? 3.202 6.933 -16.112 1.00 94.44 95 GLN A CA 1
ATOM 748 C C . GLN A 1 95 ? 2.281 6.085 -15.236 1.00 94.44 95 GLN A C 1
ATOM 750 O O . GLN A 1 95 ? 2.368 4.858 -15.237 1.00 94.44 95 GLN A O 1
ATOM 755 N N . ARG A 1 96 ? 1.418 6.741 -14.456 1.00 92.75 96 ARG A N 1
ATOM 756 C CA . ARG A 1 96 ? 0.470 6.076 -13.557 1.00 92.75 96 ARG A CA 1
ATOM 757 C C . ARG A 1 96 ? -0.934 6.593 -13.822 1.00 92.75 96 ARG A C 1
ATOM 759 O O . ARG A 1 96 ? -1.152 7.801 -13.827 1.00 92.75 96 ARG A O 1
ATOM 766 N N . CYS A 1 97 ? -1.869 5.669 -13.989 1.00 89.50 97 CYS A N 1
ATOM 767 C CA . CYS A 1 97 ? -3.299 5.934 -14.022 1.00 89.50 97 CYS A CA 1
ATOM 768 C C . CYS A 1 97 ? -3.976 5.204 -12.857 1.00 89.50 97 CYS A C 1
ATOM 770 O O . CYS A 1 97 ? -3.452 4.213 -12.345 1.00 89.50 97 CYS A O 1
ATOM 772 N N . TYR A 1 98 ? -5.125 5.716 -12.428 1.00 85.69 98 TYR A N 1
ATOM 773 C CA . TYR A 1 98 ? -5.955 5.086 -11.409 1.00 85.69 98 TYR A CA 1
ATOM 774 C C . TYR A 1 98 ? -7.322 4.793 -12.015 1.00 85.69 98 TYR A C 1
ATOM 776 O O . TYR A 1 98 ? -7.869 5.630 -12.731 1.00 85.69 98 TYR A O 1
ATOM 784 N N . GLY A 1 99 ? -7.863 3.619 -11.713 1.00 80.38 99 GLY A N 1
ATOM 785 C CA . GLY A 1 99 ? -9.238 3.250 -12.029 1.00 80.38 99 GLY A CA 1
ATOM 786 C C . GLY A 1 99 ? -10.004 2.964 -10.743 1.00 80.38 99 GLY A C 1
ATOM 787 O O . GLY A 1 99 ? -9.429 2.457 -9.781 1.00 80.38 99 GLY A O 1
ATOM 788 N N . SER A 1 100 ? -11.292 3.294 -10.726 1.00 68.56 100 SER A N 1
ATOM 789 C CA . SER A 1 100 ? -12.205 3.035 -9.603 1.00 68.56 100 SER A CA 1
ATOM 790 C C . SER A 1 100 ? -13.236 1.941 -9.909 1.00 68.56 100 SER A C 1
ATOM 792 O O . SER A 1 100 ? -14.162 1.727 -9.130 1.00 68.56 100 SER A O 1
ATOM 794 N N . SER A 1 101 ? -13.092 1.241 -11.034 1.00 65.50 101 SER A N 1
ATOM 795 C CA . SER A 1 101 ? -14.085 0.278 -11.509 1.00 65.50 101 SER A CA 1
ATOM 796 C C . SER A 1 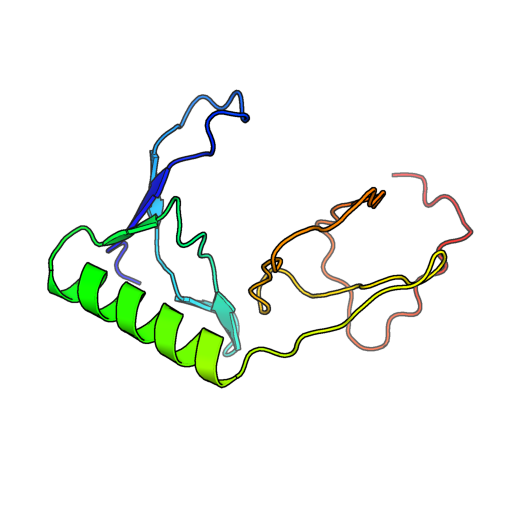101 ? -13.904 -1.098 -10.865 1.00 65.50 101 SER A C 1
ATOM 798 O O . SER A 1 101 ? -12.797 -1.637 -10.823 1.00 65.50 101 SER A O 1
ATOM 800 N N . ILE A 1 102 ? -15.011 -1.706 -10.431 1.00 63.34 102 ILE A N 1
ATOM 801 C CA . ILE A 1 102 ? -15.069 -3.143 -10.148 1.00 63.34 102 ILE A CA 1
ATOM 802 C C . ILE A 1 102 ? -15.060 -3.851 -11.501 1.00 63.34 102 ILE A C 1
ATOM 804 O O . ILE A 1 102 ? -16.035 -3.783 -12.246 1.00 63.34 102 ILE A O 1
ATOM 808 N N . ILE A 1 103 ? -13.948 -4.500 -11.831 1.00 66.19 103 ILE A N 1
ATOM 809 C CA . ILE A 1 103 ? -13.824 -5.285 -13.057 1.00 66.19 103 ILE A CA 1
ATOM 810 C C . ILE A 1 103 ? -14.051 -6.757 -12.690 1.00 66.19 103 ILE A C 1
ATOM 812 O O . ILE A 1 103 ? -13.271 -7.297 -11.900 1.00 66.19 103 ILE A O 1
ATOM 816 N N . PRO A 1 104 ? -15.103 -7.417 -13.212 1.00 61.09 104 PRO A N 1
ATOM 817 C CA . PRO A 1 104 ? -15.337 -8.833 -12.956 1.00 61.09 104 PRO A CA 1
ATOM 818 C C . PRO A 1 104 ? -14.131 -9.694 -13.341 1.00 61.09 104 PRO A C 1
ATOM 820 O O . PRO A 1 104 ? -13.390 -9.379 -14.279 1.00 61.09 104 PRO A O 1
ATOM 823 N N . ALA A 1 105 ? -13.948 -10.814 -12.641 1.00 61.09 105 ALA A N 1
ATOM 824 C CA . ALA A 1 105 ? -12.931 -11.789 -13.014 1.00 61.09 105 ALA A CA 1
ATOM 825 C C . ALA A 1 105 ? -13.130 -12.241 -14.475 1.00 61.09 105 ALA A C 1
ATOM 827 O O . ALA A 1 105 ? -14.262 -12.393 -14.928 1.00 61.09 105 ALA A O 1
ATOM 828 N N . ALA A 1 106 ? -12.025 -12.442 -15.200 1.00 69.88 106 ALA A N 1
ATOM 829 C CA . ALA A 1 106 ? -12.006 -12.789 -16.627 1.00 69.88 106 ALA A CA 1
ATOM 830 C C . ALA A 1 106 ? -12.598 -11.734 -17.589 1.00 69.88 106 ALA A C 1
ATOM 832 O O . ALA A 1 106 ? -12.887 -12.047 -18.743 1.00 69.88 106 ALA A O 1
ATOM 833 N N . THR A 1 107 ? -12.729 -10.473 -17.164 1.00 74.38 107 THR A N 1
ATOM 834 C CA . THR A 1 107 ? -13.079 -9.387 -18.092 1.00 74.38 107 THR A CA 1
ATOM 835 C C . THR A 1 107 ? -11.908 -9.082 -19.023 1.00 74.38 107 THR A C 1
ATOM 837 O O . THR A 1 107 ? -10.808 -8.766 -18.570 1.00 74.38 107 THR A O 1
ATOM 840 N N . VAL A 1 108 ? -12.155 -9.122 -20.333 1.00 74.50 108 VAL A N 1
ATOM 841 C CA . VAL A 1 108 ? -11.221 -8.610 -21.341 1.00 74.50 108 VAL A CA 1
ATOM 842 C C . VAL A 1 108 ? -11.412 -7.100 -21.446 1.00 74.50 108 VAL A C 1
ATOM 844 O O . VAL A 1 108 ? -12.490 -6.631 -21.802 1.00 74.50 108 VAL A O 1
ATOM 847 N N . ILE A 1 109 ? -10.368 -6.336 -21.124 1.00 68.94 109 ILE A N 1
ATOM 848 C CA . ILE A 1 109 ? -10.378 -4.874 -21.225 1.00 68.94 109 ILE A CA 1
ATOM 849 C C . ILE A 1 109 ? -9.695 -4.483 -22.537 1.00 68.94 109 ILE A C 1
ATOM 851 O O . ILE A 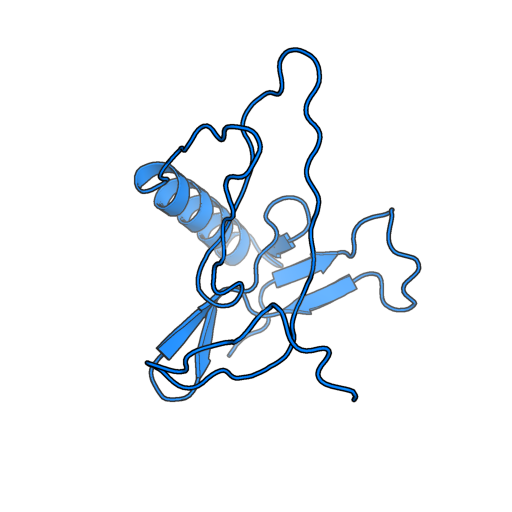1 109 ? -8.488 -4.666 -22.696 1.00 68.94 109 ILE A O 1
ATOM 855 N N . GLU A 1 110 ? -10.458 -3.932 -23.478 1.00 68.94 110 GLU A N 1
ATOM 856 C CA . GLU A 1 110 ? -9.921 -3.413 -24.738 1.00 68.94 110 GLU A CA 1
ATOM 857 C C . GLU A 1 110 ? -9.397 -1.983 -24.524 1.00 68.94 110 GLU A C 1
ATOM 859 O O . GLU A 1 110 ? -10.135 -1.007 -24.617 1.00 68.94 110 GLU A O 1
ATOM 864 N N . LEU A 1 111 ? -8.102 -1.861 -24.210 1.00 64.81 111 LEU A N 1
ATOM 865 C CA . LEU A 1 111 ? -7.451 -0.579 -23.882 1.00 64.81 111 LEU A CA 1
ATOM 866 C C . LEU A 1 111 ? -7.378 0.413 -25.062 1.00 64.81 111 LEU A C 1
ATOM 868 O O . LEU A 1 111 ? -7.014 1.570 -24.867 1.00 64.81 111 LEU A O 1
ATOM 872 N N . SER A 1 112 ? -7.682 -0.031 -26.285 1.00 68.38 112 SER A N 1
ATOM 873 C CA . SER A 1 112 ? -7.579 0.752 -27.524 1.00 68.38 112 SER A CA 1
ATOM 874 C C . SER A 1 112 ? -8.861 1.490 -27.909 1.00 68.38 112 SER A C 1
ATOM 876 O O . SER A 1 112 ? -8.812 2.386 -28.753 1.00 68.38 112 SER A O 1
ATOM 878 N N . LYS A 1 113 ? -10.010 1.149 -27.314 1.00 52.94 113 LYS A N 1
ATOM 879 C CA . LYS A 1 113 ? -11.253 1.893 -27.528 1.00 52.94 113 LYS A CA 1
ATOM 880 C C . LYS A 1 113 ? -11.420 2.897 -26.405 1.00 52.94 113 LYS A C 1
ATOM 882 O O . LYS A 1 113 ? -11.501 2.527 -25.239 1.00 52.94 113 LYS A O 1
ATOM 887 N N . ALA A 1 114 ? -11.501 4.174 -26.767 1.00 48.00 114 ALA A N 1
ATOM 888 C CA . ALA A 1 114 ? -11.968 5.201 -25.853 1.00 48.00 114 ALA A CA 1
ATOM 889 C C . ALA A 1 114 ? -13.383 4.818 -25.396 1.00 48.00 114 ALA A C 1
ATOM 891 O O . ALA A 1 114 ? -14.344 4.938 -26.155 1.00 48.00 114 ALA A O 1
ATOM 892 N N . ILE A 1 115 ? -13.505 4.308 -24.174 1.00 50.09 115 ILE A N 1
ATOM 893 C CA . ILE A 1 115 ? -14.799 4.194 -23.515 1.00 50.09 115 ILE A CA 1
ATOM 894 C C . ILE A 1 115 ? -15.123 5.617 -23.065 1.00 50.09 115 ILE A C 1
ATOM 896 O O . ILE A 1 115 ? -14.516 6.129 -22.126 1.00 50.09 115 ILE A O 1
ATOM 900 N N . ALA A 1 116 ? -15.999 6.285 -23.815 1.00 41.22 116 ALA A N 1
ATOM 901 C CA . ALA A 1 116 ? -16.579 7.548 -23.392 1.00 41.22 116 ALA A CA 1
ATOM 902 C C . ALA A 1 116 ? -17.393 7.280 -22.117 1.00 41.22 116 ALA A C 1
ATOM 904 O O . ALA A 1 116 ? -18.311 6.458 -22.142 1.00 41.22 116 ALA A O 1
ATOM 905 N N . TYR A 1 117 ? -16.997 7.918 -21.015 1.00 43.66 117 TYR A N 1
ATOM 906 C CA . TYR A 1 117 ? -17.812 8.045 -19.807 1.00 43.66 117 TYR A CA 1
ATOM 907 C C . TYR A 1 117 ? -18.719 9.265 -19.938 1.00 43.66 117 TYR A C 1
ATOM 909 O O . TYR A 1 117 ? -18.226 10.293 -20.462 1.00 43.66 117 TYR A O 1
#

Organism: NCBI:txid351676